Protein AF-A0A9P6XZJ7-F1 (afdb_monomer)

Secondary structure (DSSP, 8-state):
----TT--------------SSSTTHHHHT-HHHHHHHHHHHHHHHHH------GGGGGT-PPPPTHHHHHS-S---TTS--------

Sequence (88 aa):
MRLRHDGIYIMQEIGRVVFPASLQDLAGFLSLKNIRTLLMVSDVFWRLCEPVHDDSWESMRHPTLSAIFSLIHTSKDRRRLCALEFAC

Structure (mmCIF, N/CA/C/O backbone):
data_AF-A0A9P6XZJ7-F1
#
_entry.id   AF-A0A9P6XZJ7-F1
#
loop_
_atom_site.group_PDB
_atom_site.id
_atom_site.type_symbol
_atom_site.label_atom_id
_atom_site.label_alt_id
_atom_site.label_comp_id
_atom_site.label_asym_id
_atom_site.label_entity_id
_atom_site.label_seq_id
_atom_site.pdbx_PDB_ins_code
_atom_site.Cartn_x
_atom_site.Cartn_y
_atom_site.Cartn_z
_atom_site.occupancy
_atom_site.B_iso_or_equiv
_atom_site.auth_seq_id
_atom_site.auth_comp_id
_atom_site.auth_asym_id
_atom_site.auth_atom_id
_atom_site.pdbx_PDB_model_num
ATOM 1 N N . MET A 1 1 ? 0.702 -14.322 -8.718 1.00 60.25 1 MET A N 1
ATOM 2 C CA . MET A 1 1 ? 1.802 -13.546 -9.337 1.00 60.25 1 MET A CA 1
ATOM 3 C C . MET A 1 1 ? 2.945 -13.411 -8.329 1.00 60.25 1 MET A C 1
ATOM 5 O O . MET A 1 1 ? 2.661 -13.303 -7.142 1.00 60.25 1 MET A O 1
ATOM 9 N N . ARG A 1 2 ? 4.218 -13.466 -8.748 1.00 67.44 2 ARG A N 1
ATOM 10 C CA . ARG A 1 2 ? 5.378 -13.279 -7.854 1.00 67.44 2 ARG A CA 1
ATOM 11 C C . ARG A 1 2 ? 6.087 -11.979 -8.221 1.00 67.44 2 ARG A C 1
ATOM 13 O O . ARG A 1 2 ? 6.760 -11.937 -9.246 1.00 67.44 2 ARG A O 1
ATOM 20 N N . LEU A 1 3 ? 5.935 -10.950 -7.388 1.00 72.12 3 LEU A N 1
ATOM 21 C CA . LEU A 1 3 ? 6.704 -9.716 -7.530 1.00 72.12 3 LEU A CA 1
ATOM 22 C C . LEU A 1 3 ? 8.190 -10.013 -7.321 1.00 72.12 3 LEU A C 1
ATOM 24 O O . LEU A 1 3 ? 8.575 -10.701 -6.370 1.00 72.12 3 LEU A O 1
ATOM 28 N N . ARG A 1 4 ? 9.020 -9.491 -8.215 1.00 73.06 4 ARG A N 1
ATOM 29 C CA . ARG A 1 4 ? 10.468 -9.449 -8.041 1.00 73.06 4 ARG A CA 1
ATOM 30 C C . ARG A 1 4 ? 10.895 -8.099 -7.474 1.00 73.06 4 ARG A C 1
ATOM 32 O O . ARG A 1 4 ? 10.305 -7.078 -7.818 1.00 73.06 4 ARG A O 1
ATOM 39 N N . HIS A 1 5 ? 11.910 -8.119 -6.618 1.00 70.69 5 HIS A N 1
ATOM 40 C CA . HIS A 1 5 ? 12.454 -6.937 -5.942 1.00 70.69 5 HIS A CA 1
ATOM 41 C C . HIS A 1 5 ? 13.277 -6.031 -6.874 1.00 70.69 5 HIS A C 1
ATOM 43 O O . HIS A 1 5 ? 13.511 -4.873 -6.551 1.00 70.69 5 HIS A O 1
ATOM 49 N N . ASP A 1 6 ? 13.719 -6.566 -8.011 1.00 69.62 6 ASP A N 1
ATOM 50 C CA . ASP A 1 6 ? 14.476 -5.891 -9.066 1.00 69.62 6 ASP A CA 1
ATOM 51 C C . ASP A 1 6 ? 13.585 -5.368 -10.206 1.00 69.62 6 ASP A C 1
ATOM 53 O O . ASP A 1 6 ? 14.074 -4.638 -11.068 1.00 69.62 6 ASP A O 1
ATOM 57 N N . GLY A 1 7 ? 12.294 -5.719 -10.202 1.00 67.38 7 GLY A N 1
ATOM 58 C CA . GLY A 1 7 ? 11.325 -5.302 -11.210 1.00 67.38 7 GLY A CA 1
ATOM 59 C C . GLY A 1 7 ? 10.837 -3.869 -11.010 1.00 67.38 7 GLY A C 1
ATOM 60 O O . GLY A 1 7 ? 10.764 -3.373 -9.884 1.00 67.38 7 GLY A O 1
ATOM 61 N N . ILE A 1 8 ? 10.465 -3.218 -12.111 1.00 73.44 8 ILE A N 1
ATOM 62 C CA . ILE A 1 8 ? 9.795 -1.916 -12.095 1.00 73.44 8 ILE A CA 1
ATOM 63 C C . ILE A 1 8 ? 8.306 -2.110 -12.337 1.00 73.44 8 ILE A C 1
ATOM 65 O O . ILE A 1 8 ? 7.897 -2.849 -13.232 1.00 73.44 8 ILE A O 1
ATOM 69 N N . TYR A 1 9 ? 7.503 -1.429 -11.526 1.00 78.38 9 TYR A N 1
ATOM 70 C CA . TYR A 1 9 ? 6.048 -1.492 -11.560 1.00 78.38 9 TYR A CA 1
ATOM 71 C C . TYR A 1 9 ? 5.492 -0.073 -11.577 1.00 78.38 9 TYR A C 1
ATOM 73 O O . TYR A 1 9 ? 6.007 0.809 -10.886 1.00 78.38 9 TYR A O 1
ATOM 81 N N . ILE A 1 10 ? 4.424 0.140 -12.342 1.00 77.75 10 ILE A N 1
ATOM 82 C CA . ILE A 1 10 ? 3.680 1.397 -12.311 1.00 77.75 10 ILE A CA 1
ATOM 83 C C . ILE A 1 10 ? 2.708 1.337 -11.139 1.00 77.75 10 ILE A C 1
ATOM 85 O O . ILE A 1 10 ? 1.899 0.416 -11.024 1.00 77.75 10 ILE A O 1
ATOM 89 N N . MET A 1 11 ? 2.789 2.338 -10.270 1.00 80.25 11 MET A N 1
ATOM 90 C CA . MET A 1 11 ? 1.836 2.509 -9.184 1.00 80.25 11 MET A CA 1
ATOM 91 C C . MET A 1 11 ? 0.641 3.304 -9.701 1.00 80.25 11 MET A C 1
ATOM 93 O O . MET A 1 11 ? 0.796 4.424 -10.183 1.00 80.25 11 MET A O 1
ATOM 97 N N . GLN A 1 12 ? -0.551 2.731 -9.575 1.00 82.44 12 GLN A N 1
ATOM 98 C CA . GLN A 1 12 ? -1.809 3.410 -9.863 1.00 82.44 12 GLN A CA 1
ATOM 99 C C . GLN A 1 12 ? -2.677 3.411 -8.608 1.00 82.44 12 GLN A C 1
ATOM 101 O O . GLN A 1 12 ? -2.784 2.400 -7.913 1.00 82.44 12 GLN A O 1
ATOM 106 N N . GLU A 1 13 ? -3.306 4.546 -8.309 1.00 85.75 13 GLU A N 1
ATOM 107 C CA . GLU A 1 13 ? -4.292 4.604 -7.236 1.00 85.75 13 GLU A CA 1
ATOM 108 C C . GLU A 1 13 ? -5.549 3.831 -7.659 1.00 85.75 13 GLU A C 1
ATOM 110 O O . GLU A 1 13 ? -6.255 4.220 -8.587 1.00 85.75 13 GLU A O 1
ATOM 115 N N . ILE A 1 14 ? -5.813 2.718 -6.973 1.00 85.94 14 ILE A N 1
ATOM 116 C CA . ILE A 1 14 ? -6.951 1.819 -7.244 1.00 85.94 14 ILE A CA 1
ATOM 117 C C . ILE A 1 14 ? -8.029 1.871 -6.155 1.00 85.94 14 ILE A C 1
ATOM 119 O O . ILE A 1 14 ? -9.085 1.253 -6.275 1.00 85.94 14 ILE A O 1
ATOM 123 N N . GLY A 1 15 ? -7.778 2.614 -5.079 1.00 83.69 15 GLY A N 1
ATOM 124 C CA . GLY A 1 15 ? -8.720 2.803 -3.988 1.00 83.69 15 GLY A CA 1
ATOM 125 C C . GLY A 1 15 ? -8.072 3.458 -2.777 1.00 83.69 15 GLY A C 1
ATOM 126 O O . GLY A 1 15 ? -6.858 3.399 -2.590 1.00 83.69 15 GLY A O 1
ATOM 127 N N . ARG A 1 16 ? -8.910 4.051 -1.924 1.00 86.00 16 ARG A N 1
ATOM 128 C CA . ARG A 1 16 ? -8.486 4.727 -0.698 1.00 86.00 16 ARG A CA 1
ATOM 129 C C . ARG A 1 16 ? -9.142 4.087 0.517 1.00 86.00 16 ARG A C 1
ATOM 131 O O . ARG A 1 16 ? -10.364 3.952 0.576 1.00 86.00 16 ARG A O 1
ATOM 138 N N . VAL A 1 17 ? -8.323 3.725 1.498 1.00 86.75 17 VAL A N 1
ATOM 139 C CA . VAL A 1 17 ? -8.758 3.228 2.807 1.00 86.75 17 VAL A CA 1
ATOM 140 C C . VAL A 1 17 ? -8.062 4.026 3.901 1.00 86.75 17 VAL A C 1
ATOM 142 O O . VAL A 1 17 ? -6.899 4.397 3.763 1.00 86.75 17 VAL A O 1
ATOM 145 N N . VAL A 1 18 ? -8.780 4.317 4.983 1.00 87.00 18 VAL A N 1
ATOM 146 C CA . VAL A 1 18 ? -8.192 4.944 6.171 1.00 87.00 18 VAL A CA 1
ATOM 147 C C . VAL A 1 18 ? -7.761 3.821 7.096 1.00 87.00 18 VAL A C 1
ATOM 149 O O . VAL A 1 18 ? -8.610 3.103 7.621 1.00 87.00 18 VAL A O 1
ATOM 152 N N . PHE A 1 19 ? -6.453 3.631 7.236 1.00 86.00 19 PHE A N 1
ATOM 153 C CA . PHE A 1 19 ? -5.914 2.597 8.109 1.00 86.00 19 PHE 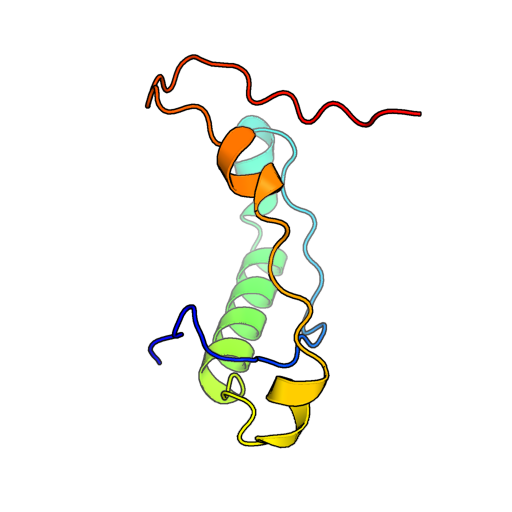A CA 1
ATOM 154 C C . PHE A 1 19 ? -6.078 3.013 9.580 1.00 86.00 19 PHE A C 1
ATOM 156 O O . PHE A 1 19 ? -5.914 4.196 9.890 1.00 86.00 19 PHE A O 1
ATOM 163 N N . PRO A 1 20 ? -6.421 2.081 10.486 1.00 88.81 20 PRO A N 1
ATOM 164 C CA . PRO A 1 20 ? -6.586 2.397 11.898 1.00 88.81 20 PRO A CA 1
ATOM 165 C C . PRO A 1 20 ? -5.266 2.876 12.512 1.00 88.81 20 PRO A C 1
ATOM 167 O O . PRO A 1 20 ? -4.199 2.336 12.220 1.00 88.81 20 PRO A O 1
ATOM 170 N N . ALA A 1 21 ? -5.351 3.880 13.387 1.00 89.38 21 ALA A N 1
ATOM 171 C CA . ALA A 1 21 ? -4.195 4.439 14.088 1.00 89.38 21 ALA A CA 1
ATOM 172 C C . ALA A 1 21 ? -3.755 3.577 15.287 1.00 89.38 21 ALA A C 1
ATOM 174 O O . ALA A 1 21 ? -2.642 3.730 15.788 1.00 89.38 21 ALA A O 1
ATOM 175 N N . SER A 1 22 ? -4.618 2.665 15.745 1.00 88.44 22 SER A N 1
ATOM 176 C CA . SER A 1 22 ? -4.359 1.769 16.868 1.00 88.44 22 SER A CA 1
ATOM 177 C C . SER A 1 22 ? -5.027 0.400 16.681 1.00 88.44 22 SER A C 1
ATOM 179 O O . SER A 1 22 ? -5.920 0.226 15.853 1.00 88.44 22 SER A O 1
ATOM 181 N N . LEU A 1 23 ? -4.631 -0.587 17.494 1.00 86.56 23 LEU A N 1
ATOM 182 C CA . LEU A 1 23 ? -5.291 -1.901 17.517 1.00 86.56 23 LEU A CA 1
ATOM 183 C C . LEU A 1 23 ? -6.750 -1.829 17.987 1.00 86.56 23 LEU A C 1
ATOM 185 O O . LEU A 1 23 ? -7.555 -2.671 17.599 1.00 86.56 23 LEU A O 1
ATOM 189 N N . GLN A 1 24 ? -7.096 -0.836 18.808 1.00 89.88 24 GLN A N 1
ATOM 190 C CA . GLN A 1 24 ? -8.456 -0.651 19.321 1.00 89.88 24 GLN A CA 1
ATOM 191 C C . GLN A 1 24 ? -9.410 -0.233 18.192 1.00 89.88 24 GLN A C 1
ATOM 193 O O . GLN A 1 24 ? -10.542 -0.710 18.126 1.00 89.88 24 GLN A O 1
ATOM 198 N N . ASP A 1 25 ? -8.915 0.557 17.236 1.00 86.94 25 ASP A N 1
ATOM 199 C CA . ASP A 1 25 ? -9.683 1.025 16.076 1.00 86.94 25 ASP A CA 1
ATOM 200 C C . ASP A 1 25 ? -9.837 -0.044 14.980 1.00 86.94 25 ASP A C 1
ATOM 202 O O . ASP A 1 25 ? -10.626 0.113 14.042 1.00 86.94 25 ASP A O 1
ATOM 206 N N . LEU A 1 26 ? -9.104 -1.159 15.083 1.00 87.00 26 LEU A N 1
ATOM 207 C CA . LEU A 1 26 ? -9.091 -2.213 14.069 1.00 87.00 26 LEU A CA 1
ATOM 208 C C . LEU A 1 26 ? -10.469 -2.858 13.884 1.00 87.00 26 LEU A C 1
ATOM 210 O O . LEU A 1 26 ? -10.863 -3.154 12.758 1.00 87.00 26 LEU A O 1
ATOM 214 N N . ALA A 1 27 ? -11.231 -3.029 14.966 1.00 84.94 27 ALA A N 1
ATOM 215 C CA . ALA A 1 27 ? -12.584 -3.576 14.889 1.00 84.94 27 ALA A CA 1
ATOM 216 C C . ALA A 1 27 ? -13.513 -2.686 14.041 1.00 84.94 27 ALA A C 1
ATOM 218 O O . ALA A 1 27 ? -14.291 -3.199 13.239 1.00 84.94 27 ALA A O 1
ATOM 219 N N . GLY A 1 28 ? -13.381 -1.358 14.152 1.00 85.69 28 GLY A N 1
ATOM 220 C CA . GLY A 1 28 ? -14.116 -0.403 13.316 1.00 85.69 28 GLY A CA 1
ATOM 221 C C . GLY A 1 28 ? -13.635 -0.389 11.862 1.00 85.69 28 GLY A C 1
ATOM 222 O O . GLY A 1 28 ? -14.424 -0.181 10.937 1.00 85.69 28 GLY A O 1
ATOM 223 N N . PHE A 1 29 ? -12.349 -0.674 11.638 1.00 88.25 29 PHE A N 1
ATOM 224 C CA . PHE A 1 29 ? -11.793 -0.808 10.296 1.00 88.25 29 PHE A CA 1
ATOM 225 C C . PHE A 1 29 ? -12.342 -2.027 9.544 1.00 88.25 29 PHE A C 1
ATOM 227 O O . PHE A 1 29 ? -12.580 -1.920 8.342 1.00 88.25 29 PHE A O 1
ATOM 234 N N . LEU A 1 30 ? -12.620 -3.147 10.219 1.00 87.69 30 LEU A N 1
ATOM 235 C CA . LEU A 1 30 ? -13.158 -4.384 9.625 1.00 87.69 30 LEU A CA 1
ATOM 236 C C . LEU A 1 30 ? -14.650 -4.297 9.232 1.00 87.69 30 LEU A C 1
ATOM 238 O O . LEU A 1 30 ? -15.386 -5.281 9.269 1.00 87.69 30 LEU A O 1
ATOM 242 N N . SER A 1 31 ? -15.113 -3.118 8.822 1.00 89.88 31 SER A N 1
ATOM 243 C CA . SER A 1 31 ? -16.452 -2.935 8.272 1.00 89.88 31 SER A CA 1
ATOM 244 C C . SER A 1 31 ? -16.596 -3.607 6.902 1.00 89.88 31 SER A C 1
ATOM 246 O O . SER A 1 31 ? -15.648 -3.675 6.115 1.00 89.88 31 SER A O 1
ATOM 248 N N . LEU A 1 32 ? -17.821 -4.021 6.556 1.00 89.56 32 LEU A N 1
ATOM 249 C CA . LEU A 1 32 ? -18.133 -4.580 5.233 1.00 89.56 32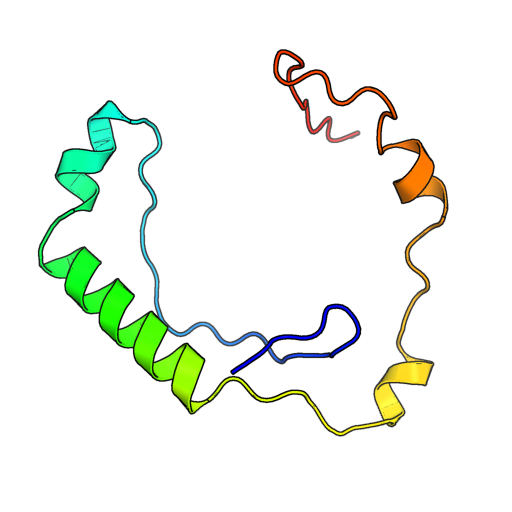 LEU A CA 1
ATOM 250 C C . LEU A 1 32 ? -17.723 -3.647 4.084 1.00 89.56 32 LEU A C 1
ATOM 252 O O . LEU A 1 32 ? -17.283 -4.116 3.035 1.00 89.56 32 LEU A O 1
ATOM 256 N N . LYS A 1 33 ? -17.827 -2.327 4.287 1.00 90.06 33 LYS A N 1
ATOM 257 C CA . LYS A 1 33 ? -17.396 -1.320 3.311 1.00 90.06 33 LYS A CA 1
ATOM 258 C C . LYS A 1 33 ? -15.898 -1.434 3.030 1.00 90.06 33 LYS A C 1
ATOM 260 O O . LYS A 1 33 ? -15.506 -1.545 1.873 1.00 90.06 33 LYS A O 1
ATOM 265 N N . ASN A 1 34 ? -15.075 -1.436 4.076 1.00 90.62 34 ASN A N 1
ATOM 266 C CA . ASN A 1 34 ? -13.623 -1.503 3.928 1.00 90.62 34 ASN A CA 1
ATOM 267 C C . ASN A 1 34 ? -13.178 -2.866 3.397 1.00 90.62 34 ASN A C 1
ATOM 269 O O . ASN A 1 34 ? -12.330 -2.914 2.512 1.00 90.62 34 ASN A O 1
ATOM 273 N N . ILE A 1 35 ? -13.797 -3.957 3.858 1.00 91.25 35 ILE A N 1
ATOM 274 C CA . ILE A 1 35 ? -13.526 -5.304 3.341 1.00 91.25 35 ILE A CA 1
ATOM 275 C C . ILE A 1 35 ? -13.814 -5.366 1.837 1.00 91.25 35 ILE A C 1
ATOM 277 O O . ILE A 1 35 ? -12.977 -5.841 1.076 1.00 91.25 35 ILE A O 1
ATOM 281 N N . ARG A 1 36 ? -14.951 -4.829 1.377 1.00 92.56 36 ARG A N 1
ATOM 282 C CA . ARG A 1 36 ? -15.280 -4.795 -0.055 1.00 92.56 36 ARG A CA 1
ATOM 283 C C . ARG A 1 36 ? -14.267 -3.982 -0.858 1.00 92.56 36 ARG A C 1
ATOM 285 O O . ARG A 1 36 ? -13.846 -4.437 -1.918 1.00 92.56 36 ARG A O 1
ATOM 292 N N . THR A 1 37 ? -13.851 -2.819 -0.356 1.00 91.69 37 THR A N 1
ATOM 293 C CA . THR A 1 37 ? -12.794 -2.022 -0.995 1.00 91.69 37 THR A CA 1
ATOM 294 C C . THR A 1 37 ? -11.488 -2.807 -1.087 1.00 91.69 37 THR A C 1
ATOM 296 O O . THR A 1 37 ? -10.911 -2.886 -2.165 1.00 91.69 37 THR A O 1
ATOM 299 N N . LEU A 1 38 ? -11.051 -3.448 0.000 1.00 92.06 38 LEU A N 1
ATOM 300 C CA . LEU A 1 38 ? -9.824 -4.250 0.025 1.00 92.06 38 LEU A CA 1
ATOM 301 C C . LEU A 1 38 ? -9.883 -5.443 -0.936 1.00 92.06 38 LEU A C 1
ATOM 303 O O . LEU A 1 38 ? -8.884 -5.746 -1.586 1.00 92.06 38 LEU A O 1
ATOM 307 N N . LEU A 1 39 ? -11.041 -6.095 -1.067 1.00 93.00 39 LEU A N 1
ATOM 308 C CA . LEU A 1 39 ? -11.240 -7.181 -2.028 1.00 93.00 39 LEU A CA 1
ATOM 309 C C . LEU A 1 39 ? -11.126 -6.690 -3.474 1.00 93.00 39 LEU A C 1
ATOM 311 O O . LEU A 1 39 ? -10.434 -7.324 -4.263 1.00 93.00 39 LEU A O 1
ATOM 315 N N . MET A 1 40 ? -11.737 -5.549 -3.813 1.00 93.00 40 MET A N 1
ATOM 316 C CA . MET A 1 40 ? -11.606 -4.960 -5.154 1.00 93.00 40 MET A CA 1
ATOM 317 C C . MET A 1 40 ? -10.162 -4.553 -5.452 1.00 93.00 40 MET A C 1
ATOM 319 O O . MET A 1 40 ? -9.645 -4.870 -6.516 1.00 93.00 40 MET A O 1
ATOM 323 N N . VAL A 1 41 ? -9.497 -3.895 -4.497 1.00 90.69 41 VAL A N 1
ATOM 324 C CA . VAL A 1 41 ? -8.080 -3.515 -4.604 1.00 90.69 41 VAL A CA 1
ATOM 325 C C . VAL A 1 41 ? -7.213 -4.754 -4.830 1.00 90.69 41 VAL A C 1
ATOM 327 O O . VAL A 1 41 ? -6.362 -4.753 -5.714 1.00 90.69 41 VAL A O 1
ATOM 330 N N . SER A 1 42 ? -7.461 -5.830 -4.079 1.00 90.44 42 SER A N 1
ATOM 331 C CA . SER A 1 42 ? -6.725 -7.090 -4.220 1.00 90.44 42 SER A CA 1
ATOM 332 C C . SER A 1 42 ? -6.951 -7.728 -5.588 1.00 90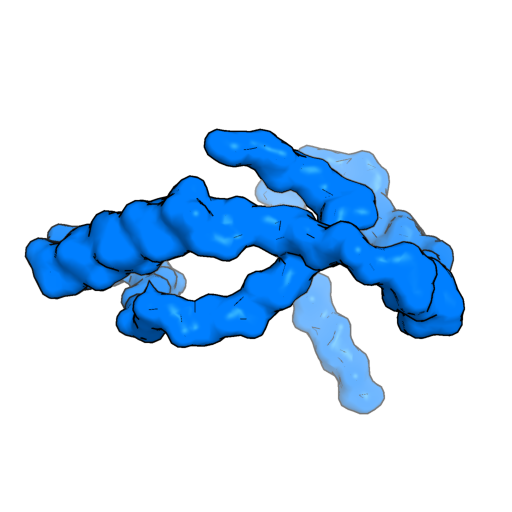.44 42 SER A C 1
ATOM 334 O O . SER A 1 42 ? -5.995 -8.141 -6.234 1.00 90.44 42 SER A O 1
ATOM 336 N N . ASP A 1 43 ? -8.199 -7.796 -6.046 1.00 92.81 43 ASP A N 1
ATOM 337 C CA . ASP A 1 43 ? -8.548 -8.353 -7.352 1.00 92.81 43 ASP A CA 1
ATOM 338 C C . ASP A 1 43 ? -7.896 -7.570 -8.502 1.00 92.81 43 ASP A C 1
ATOM 340 O O . ASP A 1 43 ? -7.239 -8.157 -9.360 1.00 92.81 43 ASP A O 1
ATOM 344 N N . VAL A 1 44 ? -8.003 -6.239 -8.486 1.00 90.19 44 VAL A N 1
ATOM 345 C CA . VAL A 1 44 ? -7.368 -5.368 -9.486 1.00 90.19 44 VAL A CA 1
ATOM 346 C C . VAL A 1 44 ? -5.852 -5.535 -9.466 1.00 90.19 44 VAL A C 1
ATOM 348 O O . VAL A 1 44 ? -5.245 -5.698 -10.522 1.00 90.19 44 VAL A O 1
ATOM 351 N N . PHE A 1 45 ? -5.243 -5.555 -8.278 1.00 86.56 45 PHE A N 1
ATOM 352 C CA . PHE A 1 45 ? -3.809 -5.773 -8.129 1.00 86.56 45 PHE A CA 1
ATOM 353 C C . PHE A 1 45 ? -3.375 -7.104 -8.752 1.00 86.56 45 PHE A C 1
ATOM 355 O O . PHE A 1 45 ? -2.448 -7.130 -9.555 1.00 86.56 45 PHE A O 1
ATOM 362 N N . TRP A 1 46 ? -4.061 -8.208 -8.449 1.00 86.75 46 TRP A N 1
ATOM 363 C CA . TRP A 1 46 ? -3.681 -9.516 -8.986 1.00 86.75 46 TRP A CA 1
ATOM 364 C C . TRP A 1 46 ? -3.927 -9.667 -10.487 1.00 86.75 46 TR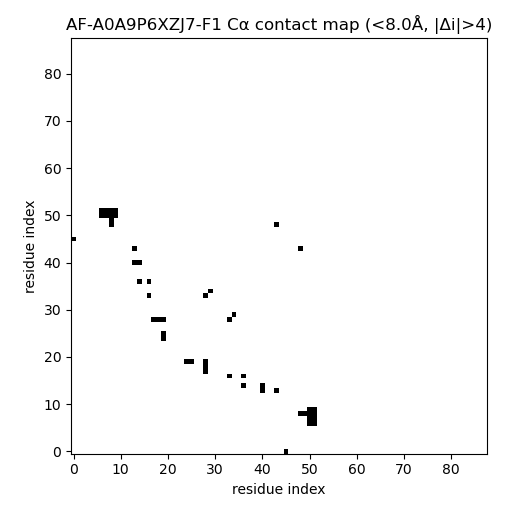P A C 1
ATOM 366 O O . TRP A 1 46 ? -3.241 -10.471 -11.116 1.00 86.75 46 TRP A O 1
ATOM 376 N N . ARG A 1 47 ? -4.891 -8.929 -11.050 1.00 87.50 47 ARG A N 1
ATOM 377 C CA . ARG A 1 47 ? -5.212 -8.974 -12.483 1.00 87.50 47 ARG A CA 1
ATOM 378 C C . ARG A 1 47 ? -4.343 -8.062 -13.338 1.00 87.50 47 ARG A C 1
ATOM 380 O O . ARG A 1 47 ? -4.074 -8.424 -14.475 1.00 87.50 47 ARG A O 1
ATOM 387 N N . LEU A 1 48 ? -3.979 -6.883 -12.835 1.00 83.75 48 LEU A N 1
ATOM 388 C CA . LEU A 1 48 ? -3.370 -5.822 -13.646 1.00 83.75 48 LEU A CA 1
ATOM 389 C C . LEU A 1 48 ? -1.923 -5.508 -13.276 1.00 83.75 48 LEU A C 1
ATOM 391 O O . LEU A 1 48 ? -1.254 -4.804 -14.028 1.00 83.75 48 LEU A O 1
ATOM 395 N N . CYS A 1 49 ? -1.434 -5.964 -12.119 1.00 84.06 49 CYS A N 1
ATOM 396 C CA . CYS A 1 49 ? -0.038 -5.746 -11.782 1.00 84.06 49 CYS A CA 1
ATOM 397 C C . CYS A 1 49 ? 0.818 -6.583 -12.733 1.00 84.06 49 CYS A C 1
ATOM 399 O O . CYS A 1 49 ? 0.810 -7.809 -12.678 1.00 84.06 49 CYS A O 1
ATOM 401 N N . GLU A 1 50 ? 1.561 -5.910 -13.601 1.00 79.81 50 GLU A N 1
ATOM 402 C CA . GLU A 1 50 ? 2.548 -6.516 -14.482 1.00 79.81 50 GLU A CA 1
ATOM 403 C C . GLU A 1 50 ? 3.837 -5.688 -14.430 1.00 79.81 50 GLU A C 1
ATOM 405 O O . GLU A 1 50 ? 3.785 -4.466 -14.246 1.00 79.81 50 GLU A O 1
ATOM 410 N N . PRO A 1 51 ? 5.010 -6.335 -14.523 1.00 76.94 51 PRO A N 1
ATOM 411 C CA . PRO A 1 51 ? 6.266 -5.613 -14.612 1.00 76.94 51 PRO A CA 1
ATOM 412 C C . PRO A 1 51 ? 6.328 -4.828 -15.925 1.00 76.94 51 PRO A C 1
ATOM 414 O O . PRO A 1 51 ? 5.920 -5.309 -16.985 1.00 76.94 51 PRO A O 1
ATOM 417 N N . VAL A 1 52 ? 6.882 -3.623 -15.851 1.00 76.31 52 VAL A N 1
ATOM 418 C CA . VAL A 1 52 ? 7.172 -2.819 -17.037 1.00 76.31 52 VAL A CA 1
ATOM 419 C C . VAL A 1 52 ? 8.321 -3.484 -17.795 1.00 76.31 52 VAL A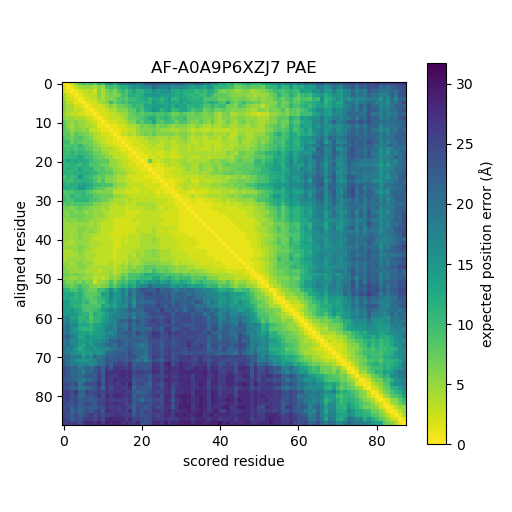 C 1
ATOM 421 O O . VAL A 1 52 ? 9.407 -3.657 -17.244 1.00 76.31 52 VAL A O 1
ATOM 424 N N . HIS A 1 53 ? 8.078 -3.859 -19.050 1.00 71.56 53 HIS A N 1
ATOM 425 C CA . HIS A 1 53 ? 9.087 -4.408 -19.960 1.00 71.56 53 HIS A CA 1
ATOM 426 C C . HIS A 1 53 ? 9.636 -3.284 -20.844 1.00 71.56 53 HIS A C 1
ATOM 428 O O . HIS A 1 53 ? 9.377 -3.240 -22.043 1.00 71.56 53 HIS A O 1
ATOM 434 N N . ASP A 1 54 ? 10.316 -2.323 -20.228 1.00 70.00 54 ASP A N 1
ATOM 435 C CA . ASP A 1 54 ? 10.939 -1.205 -20.934 1.00 70.00 54 ASP A CA 1
ATOM 436 C C . ASP A 1 54 ? 12.374 -1.046 -20.441 1.00 70.00 54 ASP A C 1
ATOM 438 O O . ASP A 1 54 ? 12.596 -0.560 -19.342 1.00 70.00 54 ASP A O 1
ATOM 442 N N . ASP A 1 55 ? 13.360 -1.450 -21.235 1.00 67.19 55 ASP A N 1
ATOM 443 C CA . ASP A 1 55 ? 14.770 -1.389 -20.830 1.00 67.19 55 ASP A CA 1
ATOM 444 C C . ASP A 1 55 ? 15.314 0.054 -20.767 1.00 67.19 55 ASP A C 1
ATOM 446 O O . ASP A 1 55 ? 16.404 0.292 -20.243 1.00 67.19 55 ASP A O 1
ATOM 450 N N . SER A 1 56 ? 14.554 1.053 -21.243 1.00 66.94 56 SER A N 1
ATOM 451 C CA . SER A 1 56 ? 14.974 2.459 -21.207 1.00 66.94 56 SER A CA 1
ATOM 452 C C . SER A 1 56 ? 15.154 2.997 -19.782 1.00 66.94 56 SER A C 1
ATOM 454 O O . SER A 1 56 ? 15.954 3.917 -19.565 1.00 66.94 56 SER A O 1
ATOM 456 N N . TRP A 1 57 ? 14.488 2.390 -18.788 1.00 62.25 57 TRP A N 1
ATOM 457 C CA . TRP A 1 57 ? 14.572 2.834 -17.398 1.00 62.25 57 TRP A CA 1
ATOM 458 C C . TRP A 1 57 ? 15.952 2.604 -16.779 1.00 62.25 57 TRP A C 1
ATOM 460 O O . TRP A 1 57 ? 16.288 3.325 -15.837 1.00 62.25 57 TRP A O 1
ATOM 470 N N . GLU A 1 58 ? 16.770 1.662 -17.274 1.00 64.00 58 GLU A N 1
ATOM 471 C CA . GLU A 1 58 ? 18.107 1.403 -16.708 1.00 64.00 58 GLU A CA 1
ATOM 472 C C . GLU A 1 58 ? 18.964 2.673 -16.695 1.00 64.00 58 GLU A C 1
ATOM 474 O O . GLU A 1 58 ? 19.690 2.927 -15.734 1.00 64.00 58 GLU A O 1
ATOM 479 N N . SER A 1 59 ? 18.786 3.526 -17.707 1.00 65.81 59 SER A N 1
ATOM 480 C CA . SE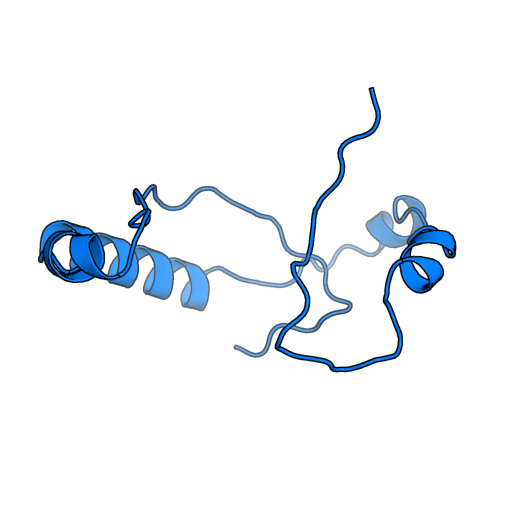R A 1 59 ? 19.439 4.834 -17.809 1.00 65.81 59 SER A CA 1
ATOM 481 C C . SER A 1 59 ? 18.913 5.882 -16.814 1.00 65.81 59 SER A C 1
ATOM 483 O O . SER A 1 59 ? 19.633 6.814 -16.461 1.00 65.81 59 SER A O 1
ATOM 485 N N . MET A 1 60 ? 17.676 5.728 -16.331 1.00 64.31 60 MET A N 1
ATOM 486 C CA . MET A 1 60 ? 17.035 6.607 -15.344 1.00 64.31 60 MET A CA 1
ATOM 487 C C . MET A 1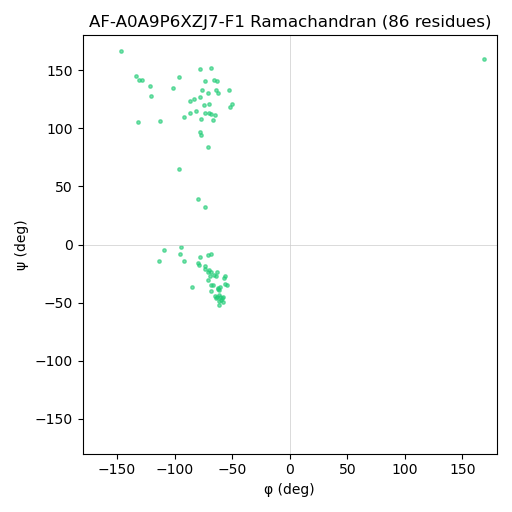 60 ? 17.236 6.132 -13.900 1.00 64.31 60 MET A C 1
ATOM 489 O O . MET A 1 60 ? 16.978 6.899 -12.962 1.00 64.31 60 MET A O 1
ATOM 493 N N . ARG A 1 61 ? 17.684 4.885 -13.684 1.00 64.81 61 ARG A N 1
ATOM 494 C CA . ARG A 1 61 ? 17.899 4.346 -12.337 1.00 64.81 61 ARG A CA 1
ATOM 495 C C . ARG A 1 61 ? 19.020 5.127 -11.663 1.00 64.81 61 ARG A C 1
ATOM 497 O O . ARG A 1 61 ? 20.189 5.011 -12.013 1.00 64.81 61 ARG A O 1
ATOM 504 N N . HIS A 1 62 ? 18.662 5.900 -10.648 1.00 65.50 62 HIS A N 1
ATOM 505 C CA . HIS A 1 62 ? 19.656 6.439 -9.737 1.00 65.50 62 HIS A CA 1
ATOM 506 C C . HIS A 1 62 ? 20.049 5.302 -8.792 1.00 65.50 62 HIS A C 1
ATOM 508 O O . HIS A 1 62 ? 19.156 4.665 -8.220 1.00 65.50 62 HIS A O 1
ATOM 514 N N . PRO A 1 63 ? 21.347 4.993 -8.641 1.00 64.94 63 PRO A N 1
ATOM 515 C CA . PRO A 1 63 ? 21.781 3.995 -7.680 1.00 64.94 63 PRO A CA 1
ATOM 516 C C . PRO A 1 63 ? 21.210 4.339 -6.308 1.00 64.94 63 PRO A C 1
ATOM 518 O O . PRO A 1 63 ? 21.297 5.490 -5.872 1.00 64.94 63 PRO A O 1
ATOM 521 N N . THR A 1 64 ? 20.638 3.352 -5.616 1.00 66.56 64 THR A N 1
ATOM 522 C CA . THR A 1 64 ? 20.294 3.511 -4.203 1.00 66.56 64 THR A CA 1
ATOM 523 C C . THR A 1 64 ? 21.544 4.003 -3.487 1.00 66.56 64 THR A C 1
ATOM 525 O O . THR A 1 64 ? 22.571 3.320 -3.518 1.00 66.56 64 THR A O 1
ATOM 528 N N . LEU A 1 65 ? 21.477 5.202 -2.897 1.00 70.19 65 LEU A N 1
ATOM 529 C CA . LEU A 1 65 ? 22.614 5.815 -2.214 1.00 70.19 65 LEU A CA 1
ATOM 530 C C . LEU A 1 65 ? 23.203 4.799 -1.240 1.00 70.19 65 LEU A C 1
ATOM 532 O O . LEU A 1 65 ? 22.508 4.326 -0.341 1.00 70.19 65 LEU A O 1
ATOM 536 N N . SER A 1 66 ? 24.482 4.466 -1.411 1.00 68.25 66 SER A N 1
ATOM 537 C CA . SER A 1 66 ? 25.155 3.458 -0.585 1.00 68.25 66 SER A CA 1
ATOM 538 C C . SER A 1 66 ? 25.080 3.794 0.910 1.00 68.25 66 SER A C 1
ATOM 540 O O . SER A 1 66 ? 25.017 2.895 1.746 1.00 68.25 66 SER A O 1
ATOM 542 N N . ALA A 1 67 ? 24.977 5.085 1.240 1.00 71.19 67 ALA A N 1
ATOM 543 C CA . ALA A 1 67 ? 24.741 5.593 2.586 1.00 71.19 67 ALA A CA 1
ATOM 544 C C . ALA A 1 67 ? 23.458 5.044 3.243 1.00 71.19 67 ALA A C 1
ATOM 546 O O . ALA A 1 67 ? 23.440 4.867 4.458 1.00 71.19 67 ALA A O 1
ATOM 547 N N . ILE A 1 68 ? 22.414 4.692 2.483 1.00 66.50 68 ILE A N 1
ATOM 548 C CA . ILE A 1 68 ? 21.181 4.105 3.039 1.00 66.50 68 ILE A CA 1
ATOM 549 C C . ILE A 1 68 ? 21.478 2.780 3.750 1.00 66.50 68 ILE A C 1
ATOM 551 O O . ILE A 1 68 ? 20.916 2.519 4.810 1.00 66.50 68 ILE A O 1
ATOM 555 N N . PHE A 1 69 ? 22.413 1.971 3.243 1.00 66.50 69 PHE A N 1
ATOM 556 C CA . PHE A 1 69 ? 22.798 0.724 3.909 1.00 66.50 69 PHE A CA 1
ATOM 557 C C . PHE A 1 69 ? 23.484 0.963 5.259 1.00 66.50 69 PHE A C 1
ATOM 559 O O . PHE A 1 69 ? 23.376 0.119 6.143 1.00 66.50 69 PHE A O 1
ATOM 566 N N . SER A 1 70 ? 24.126 2.119 5.454 1.00 66.00 70 SER A N 1
ATOM 567 C CA . SER A 1 70 ? 24.708 2.495 6.751 1.00 66.00 70 SER A CA 1
ATOM 568 C C . SER A 1 70 ? 23.657 2.893 7.796 1.00 66.00 70 SER A C 1
ATOM 570 O O . SER A 1 70 ? 23.916 2.780 8.991 1.00 66.00 70 SER A O 1
ATOM 572 N N . LEU A 1 71 ? 22.452 3.283 7.357 1.00 63.31 71 LEU A N 1
ATOM 573 C CA . LEU A 1 71 ? 21.303 3.542 8.234 1.00 63.31 71 LEU A CA 1
ATOM 574 C C . LEU A 1 71 ? 20.619 2.243 8.690 1.00 63.31 71 LEU A C 1
ATOM 576 O O . LEU A 1 71 ? 19.879 2.236 9.675 1.00 63.31 71 LEU A O 1
ATOM 580 N N . ILE A 1 72 ? 20.866 1.126 7.996 1.00 64.25 72 ILE A N 1
ATOM 581 C CA . ILE A 1 72 ? 20.351 -0.189 8.380 1.00 64.25 72 ILE A CA 1
ATOM 582 C C . ILE A 1 72 ? 21.207 -0.712 9.530 1.00 64.25 72 ILE A C 1
ATOM 584 O O . ILE A 1 72 ? 22.278 -1.290 9.346 1.00 64.25 72 ILE A O 1
ATOM 588 N N . HIS A 1 73 ? 20.719 -0.514 10.750 1.00 62.50 73 HIS A N 1
ATOM 589 C CA . HIS A 1 73 ? 21.401 -1.011 11.932 1.00 62.50 73 HIS A CA 1
ATOM 590 C C . HIS A 1 73 ? 21.485 -2.552 11.901 1.00 62.50 73 HIS A C 1
ATOM 592 O O . HIS A 1 73 ? 20.489 -3.243 11.698 1.00 62.50 73 HIS A O 1
ATOM 598 N N . THR A 1 74 ? 22.676 -3.111 12.133 1.00 62.62 74 THR A N 1
ATOM 599 C CA . THR A 1 74 ? 22.949 -4.560 12.006 1.00 62.62 74 THR A CA 1
ATOM 600 C C . THR A 1 74 ? 22.284 -5.414 13.089 1.00 62.62 74 THR A C 1
ATOM 602 O O . THR A 1 74 ? 22.070 -6.615 12.911 1.00 62.62 74 THR A O 1
ATOM 605 N N . SER A 1 75 ? 21.940 -4.803 14.222 1.00 59.53 75 SER A N 1
ATOM 606 C CA . SER A 1 75 ? 21.191 -5.461 15.295 1.00 59.53 75 SER A CA 1
ATOM 607 C C . SER A 1 75 ? 19.712 -5.621 14.917 1.00 59.53 75 SER A C 1
ATOM 609 O O . SER A 1 75 ? 18.993 -4.647 14.709 1.00 59.53 75 SER A O 1
ATOM 611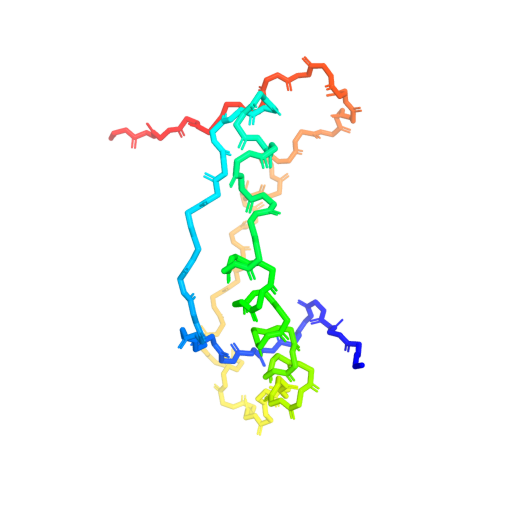 N N . LYS A 1 76 ? 19.250 -6.878 14.882 1.00 58.12 76 LYS A N 1
ATOM 612 C CA . LYS A 1 76 ? 17.839 -7.277 14.729 1.00 58.12 76 LYS A CA 1
ATOM 613 C C . LYS A 1 76 ? 17.069 -7.163 16.054 1.00 58.12 76 LYS A C 1
ATOM 615 O O . LYS A 1 76 ? 16.290 -8.052 16.400 1.00 58.12 76 LYS A O 1
ATOM 620 N N . ASP A 1 77 ? 17.327 -6.121 16.838 1.00 62.47 77 ASP A N 1
ATOM 621 C CA . ASP A 1 77 ? 16.628 -5.914 18.102 1.00 62.47 77 ASP A CA 1
ATOM 622 C C . ASP A 1 77 ? 15.221 -5.360 17.846 1.00 62.47 77 ASP A C 1
ATOM 624 O O . ASP A 1 77 ? 15.033 -4.201 17.477 1.00 62.47 77 ASP A O 1
ATOM 628 N N . ARG A 1 78 ? 14.217 -6.215 18.062 1.00 59.59 78 ARG A N 1
ATOM 629 C CA . ARG A 1 78 ? 12.791 -5.904 17.877 1.00 59.59 78 ARG A CA 1
ATOM 630 C C . ARG A 1 78 ? 12.238 -4.899 18.892 1.00 59.59 78 ARG A C 1
ATOM 632 O O . ARG A 1 78 ? 11.087 -4.499 18.755 1.00 59.59 78 ARG A O 1
ATOM 639 N N . ARG A 1 79 ? 13.004 -4.532 19.925 1.00 66.56 79 ARG A N 1
ATOM 640 C CA . ARG A 1 79 ? 12.590 -3.563 20.953 1.00 66.56 79 ARG A CA 1
ATOM 641 C C . ARG A 1 79 ? 13.052 -2.138 20.661 1.00 66.56 79 ARG A C 1
ATOM 643 O O . ARG A 1 79 ? 12.732 -1.235 21.430 1.00 66.56 79 ARG A O 1
ATOM 650 N N . ARG A 1 80 ? 13.800 -1.916 19.578 1.00 57.97 80 ARG A N 1
ATOM 651 C CA . ARG A 1 80 ? 14.247 -0.575 19.204 1.00 57.97 80 ARG A CA 1
ATOM 652 C C . ARG A 1 80 ? 13.114 0.229 18.575 1.00 57.97 80 ARG A C 1
ATOM 654 O O . ARG A 1 80 ? 12.435 -0.237 17.665 1.00 57.97 80 ARG A O 1
ATOM 661 N N . LEU A 1 81 ? 12.961 1.465 19.044 1.00 56.94 81 LEU A N 1
ATOM 662 C CA . LEU A 1 81 ? 12.166 2.489 18.378 1.00 56.94 81 LEU A CA 1
ATOM 663 C C . LEU A 1 81 ? 12.871 2.844 17.062 1.00 56.94 81 LEU A C 1
ATOM 665 O O . LEU A 1 81 ? 13.934 3.461 17.075 1.00 56.94 81 LEU A O 1
ATOM 669 N N . CYS A 1 82 ? 12.313 2.421 15.927 1.00 54.22 82 CYS A N 1
ATOM 670 C CA . CYS A 1 82 ? 12.724 2.922 14.616 1.00 54.22 82 CYS A CA 1
ATOM 671 C C . CYS A 1 82 ? 12.244 4.372 14.482 1.00 54.22 82 CYS A C 1
ATOM 673 O O . CYS A 1 82 ? 11.165 4.625 13.950 1.00 54.22 82 CYS A O 1
ATOM 675 N N . ALA A 1 83 ? 13.015 5.317 15.014 1.00 52.38 83 ALA A N 1
ATOM 676 C CA . ALA A 1 83 ? 12.756 6.732 14.809 1.00 52.38 83 ALA A CA 1
ATOM 677 C C . ALA A 1 83 ? 13.157 7.103 13.374 1.00 52.38 83 ALA A C 1
ATOM 679 O O . ALA A 1 83 ? 14.329 7.031 13.007 1.00 52.38 83 ALA A O 1
ATOM 680 N N . LEU A 1 84 ? 12.172 7.463 12.551 1.00 46.06 84 LEU A N 1
ATOM 681 C CA . LEU A 1 84 ? 12.416 8.223 11.329 1.00 46.06 84 LEU A CA 1
ATOM 682 C C . LEU A 1 84 ? 12.647 9.672 11.758 1.00 46.06 84 LEU A C 1
ATOM 684 O O . LEU A 1 84 ? 11.694 10.415 11.984 1.00 46.06 84 LEU A O 1
ATOM 688 N N . GLU A 1 85 ? 13.908 10.050 11.942 1.00 46.25 85 GLU A N 1
ATOM 689 C CA . GLU A 1 85 ? 14.269 11.445 12.173 1.00 46.25 85 GLU A CA 1
ATOM 690 C C . GLU A 1 85 ? 14.336 12.164 10.824 1.00 46.25 85 GLU A C 1
ATOM 692 O O . GLU A 1 85 ? 15.152 11.838 9.961 1.00 46.25 85 GLU A O 1
ATOM 697 N N . PHE A 1 86 ? 13.440 13.130 10.627 1.00 37.91 86 PHE A N 1
ATOM 698 C CA . PHE A 1 86 ? 13.507 14.050 9.500 1.00 37.91 86 PHE A CA 1
ATOM 699 C C . PHE A 1 86 ? 14.414 15.211 9.906 1.00 37.91 86 PHE A C 1
ATOM 701 O O . PHE A 1 86 ? 14.083 15.962 10.822 1.00 37.91 86 PHE A O 1
ATOM 708 N N . ALA A 1 87 ? 15.568 15.333 9.255 1.00 38.50 87 ALA A N 1
ATOM 709 C CA . ALA A 1 87 ? 16.406 16.515 9.400 1.00 38.50 87 ALA A CA 1
ATOM 710 C C . ALA A 1 87 ? 15.730 17.704 8.694 1.00 38.50 87 ALA A C 1
ATOM 712 O O . ALA A 1 87 ? 15.293 17.562 7.548 1.00 38.50 87 ALA A O 1
ATOM 713 N N . CYS A 1 88 ? 15.622 18.834 9.401 1.00 35.59 88 CYS A N 1
ATOM 714 C CA . CYS A 1 88 ? 15.256 20.137 8.836 1.00 35.59 88 CYS A CA 1
ATOM 715 C C . CYS A 1 88 ? 16.382 20.712 7.971 1.00 35.59 88 CYS A C 1
ATOM 717 O O . CYS A 1 88 ? 17.564 20.475 8.316 1.00 35.59 88 CYS A O 1
#

Mean predicted aligned error: 13.1 Å

Solvent-accessible surface area (backbone atoms only — not comparable to full-atom values): 6159 Å² total; per-residue (Å²): 138,82,89,59,94,88,59,51,67,84,87,72,93,74,79,86,80,83,77,58,93,45,81,81,43,40,70,71,48,69,33,72,68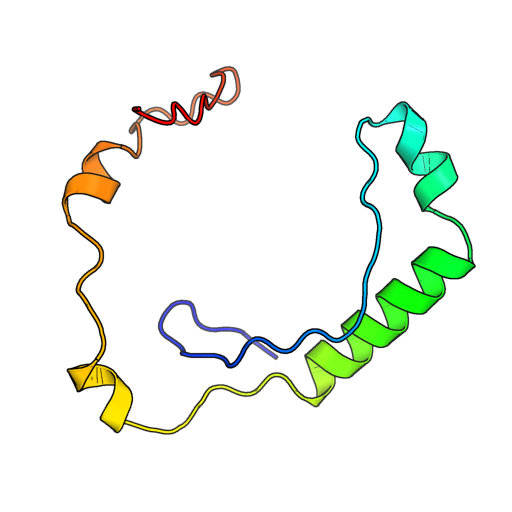,50,51,52,51,51,50,52,40,48,52,50,47,73,73,66,69,57,70,64,92,58,79,74,51,68,82,69,59,72,75,79,60,70,67,59,62,73,71,55,68,87,70,87,60,87,85,62,82,85,75,85,79,81,82,130

Organism: Rhizopus oryzae (NCBI:txid64495)

pLDDT: mean 74.59, std 14.22, range [35.59, 93.0]

Foldseek 3Di:
DDDDPPFDWDDDCQDDADDDPDPVCVVVCPDPVNVVSVVSVVVCCVPPTDTDPDPVCVVVDDPPPPVVVVVPDPDPDPPDDPDPDDDD

Radius of gyration: 18.5 Å; Cα contacts (8 Å, |Δi|>4): 25; chains: 1; bounding box: 43×34×42 Å